Protein AF-A0A8T7EQN5-F1 (afdb_monomer)

Secondary structure (DSSP, 8-state):
--HHHHHHHHHHHHTTT-SS---S-------TTS-BTTB-TT-GGGG--S-SEEEEEETTTTEEEEEE-HHHHTT-

Structure (mmCIF, N/CA/C/O backbone):
data_AF-A0A8T7EQN5-F1
#
_entry.id   AF-A0A8T7EQN5-F1
#
loop_
_atom_site.group_PDB
_atom_site.id
_atom_site.type_symbol
_atom_site.label_atom_id
_atom_site.label_alt_id
_atom_site.label_comp_id
_atom_site.label_asym_id
_atom_site.label_entity_id
_atom_site.label_seq_id
_atom_site.pdbx_PDB_ins_code
_atom_site.Cartn_x
_atom_site.Cartn_y
_atom_site.Cartn_z
_atom_site.occupancy
_atom_site.B_iso_or_equiv
_atom_site.auth_seq_id
_atom_site.auth_comp_id
_atom_site.auth_asym_id
_atom_site.auth_atom_id
_atom_site.pdbx_PDB_model_num
ATOM 1 N N . MET A 1 1 ? 8.825 15.628 5.431 1.00 53.56 1 MET A N 1
ATOM 2 C CA . MET A 1 1 ? 8.087 14.528 6.083 1.00 53.56 1 MET A CA 1
ATOM 3 C C . MET A 1 1 ? 7.989 13.398 5.074 1.00 53.56 1 MET A C 1
ATOM 5 O O . MET A 1 1 ? 7.891 13.695 3.890 1.00 53.56 1 MET A O 1
ATOM 9 N N . ASP A 1 2 ? 8.138 12.150 5.512 1.00 87.88 2 ASP A N 1
ATOM 10 C CA . ASP A 1 2 ? 8.040 10.965 4.650 1.00 87.88 2 ASP A CA 1
ATOM 11 C C . ASP A 1 2 ? 6.568 10.756 4.245 1.00 87.88 2 ASP A C 1
ATOM 13 O O . ASP A 1 2 ? 5.708 10.622 5.116 1.00 87.88 2 ASP A O 1
ATOM 17 N N . ALA A 1 3 ? 6.261 10.787 2.943 1.00 96.19 3 ALA A N 1
ATOM 18 C CA . ALA A 1 3 ? 4.88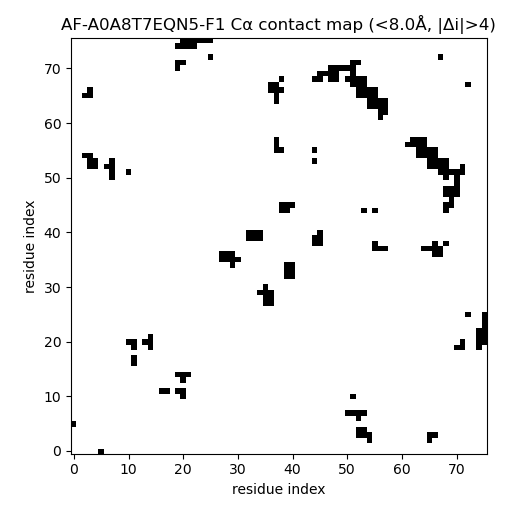8 10.736 2.428 1.00 96.19 3 ALA A CA 1
ATOM 19 C C . ALA A 1 3 ? 4.148 9.452 2.838 1.00 96.19 3 ALA A C 1
ATOM 21 O O . ALA A 1 3 ? 2.936 9.477 3.056 1.00 96.19 3 ALA A O 1
ATOM 22 N N . ALA A 1 4 ? 4.868 8.337 2.984 1.00 97.31 4 ALA A N 1
ATOM 23 C CA . ALA A 1 4 ? 4.278 7.090 3.454 1.00 97.31 4 ALA A CA 1
ATOM 24 C C . ALA A 1 4 ? 3.852 7.180 4.926 1.00 97.31 4 ALA A C 1
ATOM 26 O O . ALA A 1 4 ? 2.757 6.744 5.270 1.00 97.31 4 ALA A O 1
ATOM 27 N N . ALA A 1 5 ? 4.669 7.810 5.776 1.00 97.31 5 ALA A N 1
ATOM 28 C CA . ALA A 1 5 ? 4.343 8.013 7.187 1.00 97.31 5 ALA A CA 1
ATOM 29 C C . ALA A 1 5 ? 3.134 8.945 7.373 1.00 97.31 5 ALA A C 1
ATOM 31 O O . ALA A 1 5 ? 2.317 8.748 8.272 1.00 97.31 5 ALA A O 1
ATOM 32 N N . GLU A 1 6 ? 2.987 9.951 6.508 1.00 97.94 6 GLU A N 1
ATOM 33 C CA . GLU A 1 6 ? 1.803 10.811 6.519 1.00 97.94 6 GLU A CA 1
ATOM 34 C C . GLU A 1 6 ? 0.539 10.046 6.109 1.00 97.94 6 GLU A C 1
ATOM 36 O O . GLU A 1 6 ? -0.503 10.201 6.748 1.00 97.94 6 GLU A O 1
ATOM 41 N N . TYR A 1 7 ? 0.632 9.175 5.102 1.00 97.75 7 TYR A N 1
ATOM 42 C CA . TYR A 1 7 ? -0.496 8.344 4.685 1.00 97.75 7 TYR A CA 1
ATOM 43 C C . TYR A 1 7 ? -0.869 7.290 5.737 1.00 97.75 7 TYR A C 1
ATOM 45 O O . TYR A 1 7 ? -2.052 7.091 6.004 1.00 97.75 7 TYR A O 1
ATOM 53 N N . ASP A 1 8 ? 0.115 6.686 6.409 1.00 97.38 8 ASP A N 1
ATOM 54 C CA . ASP A 1 8 ? -0.107 5.785 7.548 1.00 97.38 8 ASP A CA 1
ATOM 55 C C . ASP A 1 8 ? -0.908 6.480 8.662 1.00 97.38 8 ASP A C 1
ATOM 57 O O . ASP A 1 8 ? -1.913 5.946 9.137 1.00 97.38 8 ASP A O 1
ATOM 61 N N . ARG A 1 9 ? -0.544 7.724 9.008 1.00 96.75 9 ARG A N 1
ATOM 62 C CA . ARG A 1 9 ? -1.295 8.535 9.978 1.00 96.75 9 ARG A CA 1
ATOM 63 C C . ARG A 1 9 ? -2.743 8.759 9.537 1.00 96.75 9 ARG A C 1
ATOM 65 O O . ARG A 1 9 ? -3.649 8.595 10.350 1.00 96.75 9 ARG A O 1
ATOM 72 N N . LEU A 1 10 ? -2.971 9.105 8.268 1.00 97.25 10 LEU A N 1
ATOM 73 C CA . LEU A 1 10 ? -4.323 9.319 7.738 1.00 97.25 10 LEU A CA 1
ATOM 74 C C . LEU A 1 10 ? -5.174 8.046 7.802 1.00 97.25 10 LEU A C 1
ATOM 76 O O . LEU A 1 10 ? -6.345 8.114 8.172 1.00 97.25 10 LEU A O 1
ATOM 80 N N . LEU A 1 11 ? -4.593 6.882 7.500 1.00 96.75 11 LEU A N 1
ATOM 81 C CA . LEU A 1 11 ? -5.290 5.600 7.618 1.00 96.75 11 LEU A CA 1
ATOM 82 C C . LEU A 1 11 ? -5.667 5.299 9.078 1.00 96.75 11 LEU A C 1
ATOM 84 O O . LEU A 1 11 ? -6.778 4.840 9.341 1.00 96.75 11 LEU A O 1
ATOM 88 N N . ARG A 1 12 ? -4.780 5.599 10.036 1.00 95.94 12 ARG A N 1
ATOM 89 C CA . ARG A 1 12 ? -5.042 5.441 11.481 1.00 95.94 12 ARG A CA 1
ATOM 90 C C . ARG A 1 12 ? -6.142 6.365 11.991 1.00 95.94 12 ARG A C 1
ATOM 92 O O . ARG A 1 12 ? -6.961 5.935 12.801 1.00 95.94 12 ARG A O 1
ATOM 99 N N . GLU A 1 13 ? -6.183 7.599 11.502 1.00 96.50 13 GLU A N 1
ATOM 100 C CA . GLU A 1 13 ? -7.260 8.548 11.801 1.00 96.50 13 GLU A CA 1
ATOM 101 C C . GLU A 1 13 ? -8.595 8.061 11.237 1.00 96.50 13 GLU A C 1
ATOM 103 O O . GLU A 1 13 ? -9.583 8.010 11.967 1.00 96.50 13 GLU A O 1
ATOM 108 N N . PHE A 1 14 ? -8.601 7.606 9.982 1.00 96.19 14 PHE A N 1
ATOM 109 C CA . PHE A 1 14 ? -9.774 7.017 9.336 1.00 96.19 14 PHE A CA 1
ATOM 110 C C . PHE A 1 14 ? -10.303 5.774 10.068 1.00 96.19 14 PHE A C 1
ATOM 112 O O . PHE A 1 14 ? -11.510 5.576 10.161 1.00 96.19 14 PHE A O 1
ATOM 119 N N . ALA A 1 15 ? -9.421 4.942 10.623 1.00 95.38 15 ALA A N 1
ATOM 120 C CA . ALA A 1 15 ? -9.822 3.731 11.332 1.00 95.38 15 ALA A CA 1
ATOM 121 C C . ALA A 1 15 ? -10.478 3.997 12.702 1.00 95.38 15 ALA A C 1
ATOM 123 O O . ALA A 1 15 ? -11.023 3.060 13.291 1.00 95.38 15 ALA A O 1
ATOM 124 N N . GLU A 1 16 ? -10.446 5.233 13.216 1.00 92.56 16 GLU A N 1
ATOM 125 C CA . GLU A 1 16 ? -11.046 5.641 14.498 1.00 92.56 16 GLU A CA 1
ATOM 126 C C . GLU A 1 16 ? -10.696 4.679 15.652 1.00 92.56 16 GLU A C 1
ATOM 128 O O . GLU A 1 16 ? -11.576 4.174 16.347 1.00 92.56 16 GLU A O 1
ATOM 133 N N . SER A 1 17 ? -9.406 4.386 15.853 1.00 85.50 17 SER A N 1
ATOM 134 C CA . SER A 1 17 ? -8.868 3.446 16.866 1.00 85.50 17 SER A CA 1
ATOM 135 C C . SER A 1 17 ? -9.083 1.942 16.624 1.00 85.50 17 SER A C 1
ATOM 137 O O . SER A 1 17 ? -8.681 1.124 17.458 1.00 85.50 17 SER A O 1
ATOM 139 N N . ARG A 1 18 ? -9.645 1.534 15.479 1.00 89.56 18 ARG A N 1
ATOM 140 C CA . ARG A 1 18 ? -9.662 0.117 15.075 1.00 89.56 18 ARG A CA 1
ATOM 141 C C . ARG A 1 18 ? -8.241 -0.396 14.809 1.00 89.56 18 ARG A C 1
ATOM 143 O O . ARG A 1 18 ? -7.323 0.365 14.517 1.00 89.56 18 ARG A O 1
ATOM 150 N N . ARG A 1 19 ? -8.071 -1.719 14.894 1.00 88.62 19 ARG A N 1
ATOM 151 C CA . ARG A 1 19 ? -6.784 -2.406 14.654 1.00 88.62 19 ARG A CA 1
ATOM 152 C C . ARG A 1 19 ? -6.386 -2.482 13.175 1.00 88.62 19 ARG A C 1
ATOM 154 O O . ARG A 1 19 ? -5.266 -2.879 12.882 1.00 88.62 19 ARG A O 1
ATOM 161 N N . SER A 1 20 ? -7.292 -2.101 12.284 1.00 90.94 20 SER A N 1
ATOM 162 C CA . SER A 1 20 ? -7.116 -2.022 10.835 1.00 90.94 20 SER A CA 1
ATOM 163 C C . SER A 1 20 ? -8.172 -1.068 10.261 1.00 90.94 20 SER A C 1
ATOM 165 O O . SER A 1 20 ? -9.254 -0.936 10.853 1.00 90.94 20 SER A O 1
ATOM 167 N N . PRO A 1 21 ? -7.896 -0.397 9.130 1.00 94.25 21 PRO A N 1
ATOM 168 C CA . PRO A 1 21 ? -8.926 0.331 8.402 1.00 94.25 21 PRO A CA 1
ATOM 169 C C . PRO A 1 21 ? -9.957 -0.659 7.836 1.00 94.25 21 PRO A C 1
ATOM 171 O O . PRO A 1 21 ? -9.633 -1.819 7.583 1.00 94.25 21 PRO A O 1
ATOM 174 N N . VAL A 1 22 ? -11.203 -0.208 7.678 1.00 94.00 22 VAL A N 1
ATOM 175 C CA . VAL A 1 22 ? -12.289 -0.980 7.055 1.00 94.00 22 VAL A CA 1
ATOM 176 C C . VAL A 1 22 ? -12.731 -0.223 5.815 1.00 94.00 22 VAL A C 1
ATOM 178 O O . VAL A 1 22 ? -13.126 0.939 5.918 1.00 94.00 22 VAL A O 1
ATOM 181 N N . PHE A 1 23 ? -12.652 -0.868 4.659 1.00 93.81 23 PHE A N 1
ATOM 182 C CA . PHE A 1 23 ? -13.085 -0.303 3.386 1.00 93.81 23 PHE A CA 1
ATOM 183 C C . PHE A 1 23 ? -14.168 -1.193 2.802 1.00 93.81 23 PHE A C 1
ATOM 185 O O . PHE A 1 23 ? -13.952 -2.388 2.712 1.00 93.81 23 PHE A O 1
ATOM 192 N N . ASP A 1 24 ? -15.276 -0.637 2.315 1.00 95.50 24 ASP A N 1
ATOM 193 C CA . ASP A 1 24 ? -16.288 -1.464 1.638 1.00 95.50 24 ASP A CA 1
ATOM 194 C C . ASP A 1 24 ? -15.748 -2.107 0.346 1.00 95.50 24 ASP A C 1
ATOM 196 O O . ASP A 1 24 ? -16.223 -3.153 -0.096 1.00 95.50 24 ASP A O 1
ATOM 200 N N . LEU A 1 25 ? -14.781 -1.447 -0.304 1.00 95.25 25 LEU A N 1
ATOM 201 C CA . LEU A 1 25 ? -14.177 -1.900 -1.550 1.00 95.25 25 LEU A CA 1
ATOM 202 C C . LEU A 1 25 ? -12.792 -1.281 -1.756 1.00 95.25 25 LEU A C 1
ATOM 204 O O . LEU A 1 25 ? -12.622 -0.066 -1.646 1.00 95.25 25 LEU A O 1
ATOM 208 N N . VAL A 1 26 ? -11.824 -2.106 -2.161 1.00 95.81 26 VAL A N 1
ATOM 209 C CA . VAL A 1 26 ? -10.502 -1.659 -2.621 1.00 95.81 26 VAL A CA 1
ATOM 210 C C . VAL A 1 26 ? -10.258 -2.183 -4.034 1.00 95.81 26 VAL A C 1
ATOM 212 O O . VAL A 1 26 ? -10.212 -3.390 -4.264 1.00 95.81 26 VAL A O 1
ATOM 215 N N . PHE A 1 27 ? -10.092 -1.277 -4.999 1.00 96.69 27 PHE A N 1
ATOM 216 C CA . PHE A 1 27 ? -9.747 -1.653 -6.370 1.00 96.69 27 PHE A CA 1
ATOM 217 C C . PHE A 1 27 ? -8.255 -1.945 -6.490 1.00 96.69 27 PHE A C 1
ATOM 219 O O . PHE A 1 27 ? -7.419 -1.082 -6.225 1.00 96.69 27 PHE A O 1
ATOM 226 N N . LEU A 1 28 ? -7.932 -3.152 -6.949 1.00 97.31 28 LEU A N 1
ATOM 227 C CA . LEU A 1 28 ? -6.565 -3.621 -7.117 1.00 97.31 28 LEU A CA 1
ATOM 228 C C . LEU A 1 28 ? -6.335 -4.088 -8.556 1.00 97.31 28 LEU A C 1
ATOM 230 O O . LEU A 1 28 ? -7.061 -4.935 -9.073 1.00 97.31 28 LEU A O 1
ATOM 234 N N . GLY A 1 29 ? -5.304 -3.534 -9.193 1.00 96.81 29 GLY A N 1
ATOM 235 C CA . GLY A 1 29 ? -4.717 -4.128 -10.392 1.00 96.81 29 GLY A CA 1
ATOM 236 C C . GLY A 1 29 ? -3.785 -5.280 -10.016 1.00 96.81 29 GLY A C 1
ATOM 237 O O . GLY A 1 29 ? -3.302 -5.339 -8.888 1.00 96.81 29 GLY A O 1
ATOM 238 N N . MET A 1 30 ? -3.514 -6.175 -10.963 1.00 97.12 30 MET A N 1
ATOM 239 C CA . MET A 1 30 ? -2.570 -7.275 -10.774 1.00 97.12 30 MET A CA 1
ATOM 240 C C . MET A 1 30 ? -1.570 -7.314 -11.928 1.00 97.12 30 MET A C 1
ATOM 242 O O . MET A 1 30 ? -1.966 -7.331 -13.097 1.00 97.12 30 MET A O 1
ATOM 246 N N . GLY A 1 31 ? -0.280 -7.307 -11.597 1.00 94.94 31 GLY A N 1
ATOM 247 C CA . GLY A 1 31 ? 0.802 -7.515 -12.552 1.00 94.94 31 GLY A CA 1
ATOM 248 C C . GLY A 1 31 ? 0.906 -8.971 -13.006 1.00 94.94 31 GLY A C 1
ATOM 249 O O . GLY A 1 31 ? 0.396 -9.878 -12.355 1.00 94.94 31 GLY A O 1
ATOM 250 N N . GLY A 1 32 ? 1.601 -9.218 -14.122 1.00 96.12 32 GLY A N 1
ATOM 251 C CA . GLY A 1 32 ? 1.808 -10.581 -14.642 1.00 96.12 32 GLY A CA 1
ATOM 252 C C . GLY A 1 32 ? 2.657 -11.487 -13.737 1.00 96.12 32 GLY A C 1
ATOM 253 O O . GLY A 1 32 ? 2.633 -12.702 -13.886 1.00 96.12 32 GLY A O 1
ATOM 254 N N . ASP A 1 33 ? 3.381 -10.893 -12.793 1.00 93.50 33 ASP A N 1
ATOM 255 C CA . ASP A 1 33 ? 4.133 -11.526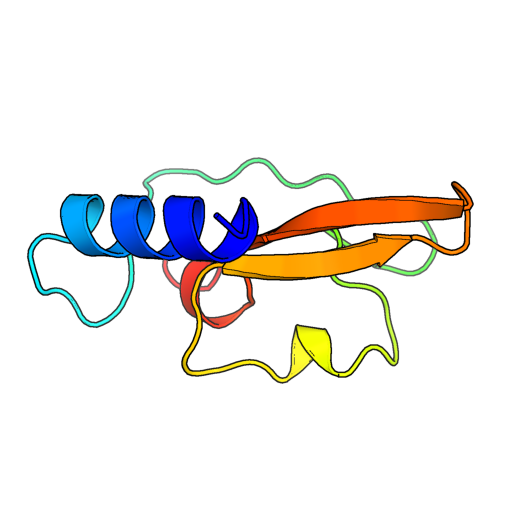 -11.704 1.00 93.50 33 ASP A CA 1
ATOM 256 C C . ASP A 1 33 ? 3.291 -11.718 -10.423 1.00 93.50 33 ASP A C 1
ATOM 258 O O . ASP A 1 33 ? 3.786 -12.255 -9.436 1.00 93.50 33 ASP A O 1
ATOM 262 N N . GLY A 1 34 ? 2.027 -11.285 -10.417 1.00 94.75 34 GLY A N 1
ATOM 263 C CA . GLY A 1 34 ? 1.131 -11.354 -9.264 1.00 94.75 34 GLY A CA 1
ATOM 264 C C . GLY A 1 34 ? 1.237 -10.176 -8.294 1.00 94.75 34 GLY A C 1
ATOM 265 O O . GLY A 1 34 ? 0.537 -10.186 -7.280 1.00 94.75 34 GLY A O 1
ATOM 266 N N . HIS A 1 35 ? 2.055 -9.152 -8.575 1.00 95.94 35 HIS A N 1
ATOM 267 C CA . HIS A 1 35 ? 2.093 -7.971 -7.709 1.0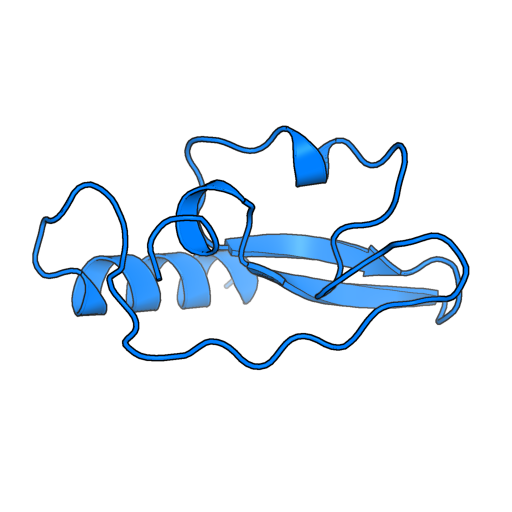0 95.94 35 HIS A CA 1
ATOM 268 C C . HIS A 1 35 ? 0.760 -7.219 -7.740 1.00 95.94 35 HIS A C 1
ATOM 270 O O . HIS A 1 35 ? 0.080 -7.153 -8.765 1.00 95.94 35 HIS A O 1
ATOM 276 N N . THR A 1 36 ? 0.417 -6.592 -6.622 1.00 96.88 36 THR A N 1
ATOM 277 C CA . THR A 1 36 ? -0.707 -5.658 -6.509 1.00 96.88 36 THR A CA 1
ATOM 278 C C . THR A 1 36 ? -0.281 -4.450 -5.693 1.00 96.88 36 THR A C 1
ATOM 280 O O . THR A 1 36 ? 0.701 -4.527 -4.957 1.00 96.88 36 THR A O 1
ATOM 283 N N . ALA A 1 37 ? -0.973 -3.319 -5.825 1.00 96.44 37 ALA A N 1
ATOM 284 C CA . ALA A 1 37 ? -0.501 -2.040 -5.296 1.00 96.44 37 ALA A CA 1
ATOM 285 C C . ALA A 1 37 ? 0.981 -1.825 -5.687 1.00 96.44 37 ALA A C 1
ATOM 287 O O . ALA A 1 37 ? 1.302 -1.834 -6.874 1.00 96.44 37 ALA A O 1
ATOM 288 N N . SER A 1 38 ? 1.892 -1.664 -4.723 1.00 96.50 38 SER A N 1
ATOM 289 C CA . SER A 1 38 ? 3.345 -1.789 -4.963 1.00 96.50 38 SER A CA 1
ATOM 290 C C . SER A 1 38 ? 3.973 -2.908 -4.121 1.00 96.50 38 SER A C 1
ATOM 292 O O . SER A 1 38 ? 5.120 -2.812 -3.687 1.00 96.50 38 SER A O 1
ATOM 294 N N . LEU A 1 39 ? 3.195 -3.956 -3.863 1.00 96.19 39 LEU A N 1
ATOM 295 C CA . LEU A 1 39 ? 3.580 -5.169 -3.156 1.00 96.19 39 LEU A CA 1
ATOM 296 C C . LEU A 1 39 ? 4.038 -6.211 -4.176 1.00 96.19 39 LEU A C 1
ATOM 298 O O . LEU A 1 39 ? 3.230 -6.939 -4.752 1.00 96.19 39 LEU A O 1
ATOM 302 N N . PHE A 1 40 ? 5.345 -6.232 -4.424 1.00 94.00 40 PHE A N 1
ATOM 303 C CA . PHE A 1 40 ? 5.978 -7.150 -5.366 1.00 94.00 40 PHE A CA 1
ATOM 304 C C . PHE A 1 40 ? 6.287 -8.503 -4.714 1.00 94.00 40 PHE A C 1
ATOM 306 O O . PHE A 1 40 ? 6.609 -8.531 -3.519 1.00 94.00 40 PHE A O 1
ATOM 313 N N . PRO A 1 41 ? 6.250 -9.608 -5.486 1.00 93.00 41 PRO A N 1
ATOM 314 C CA . PRO A 1 41 ? 6.850 -10.868 -5.065 1.00 93.00 41 PRO A CA 1
ATOM 315 C C . PRO A 1 41 ? 8.272 -10.650 -4.533 1.00 93.00 41 PRO A C 1
ATOM 317 O O . PRO A 1 41 ? 8.996 -9.777 -5.013 1.00 93.00 41 PRO A O 1
ATOM 320 N N . ASP A 1 42 ? 8.644 -11.415 -3.510 1.00 88.19 42 ASP A N 1
ATOM 321 C CA . ASP A 1 42 ? 9.966 -11.397 -2.866 1.00 88.19 42 ASP A CA 1
ATOM 322 C C . ASP A 1 42 ? 10.372 -10.081 -2.163 1.00 88.19 42 ASP A C 1
ATOM 324 O O . ASP A 1 42 ? 11.472 -9.979 -1.615 1.00 88.19 42 ASP A O 1
ATOM 328 N N . SER A 1 43 ? 9.492 -9.075 -2.103 1.00 89.75 43 SER A N 1
ATOM 329 C CA . SER A 1 43 ? 9.733 -7.851 -1.330 1.00 89.75 43 SER A CA 1
ATOM 330 C C . SER A 1 43 ? 9.435 -8.054 0.155 1.00 89.75 43 SER A C 1
ATOM 332 O O . SER A 1 43 ? 8.398 -8.591 0.517 1.00 89.75 43 SER A O 1
ATOM 334 N N . ILE A 1 44 ? 10.255 -7.514 1.060 1.00 90.00 44 ILE A N 1
ATOM 335 C CA . ILE A 1 44 ? 9.931 -7.524 2.502 1.00 90.00 44 ILE A CA 1
ATOM 336 C C . ILE A 1 44 ? 8.613 -6.795 2.825 1.00 90.00 44 ILE A C 1
ATOM 338 O O . ILE A 1 44 ? 7.988 -7.077 3.842 1.00 90.00 44 ILE A O 1
ATOM 342 N N . ALA A 1 45 ? 8.157 -5.909 1.932 1.00 91.81 45 ALA A N 1
ATOM 343 C CA . ALA A 1 45 ? 6.898 -5.178 2.053 1.00 91.81 45 ALA A CA 1
ATOM 344 C C . ALA A 1 45 ? 5.665 -6.093 2.174 1.00 91.81 45 ALA A C 1
ATOM 346 O O . ALA A 1 45 ? 4.691 -5.713 2.820 1.00 91.81 45 ALA A O 1
ATOM 347 N N . ILE A 1 46 ? 5.692 -7.296 1.581 1.00 92.88 46 ILE A N 1
ATOM 348 C CA . ILE A 1 46 ? 4.578 -8.258 1.693 1.00 92.88 46 ILE A CA 1
ATOM 349 C C . ILE A 1 46 ? 4.489 -8.920 3.075 1.00 92.88 46 ILE A C 1
ATOM 351 O O . ILE A 1 46 ? 3.500 -9.586 3.364 1.00 92.88 46 ILE A O 1
ATOM 355 N N . LEU A 1 47 ? 5.503 -8.748 3.924 1.00 93.56 47 LEU A N 1
ATOM 356 C CA . LEU A 1 47 ? 5.545 -9.294 5.281 1.00 93.56 47 LEU A CA 1
ATOM 357 C C . LEU A 1 47 ? 5.214 -8.243 6.351 1.00 93.56 47 LEU A C 1
ATOM 359 O O . LEU A 1 47 ? 5.268 -8.555 7.536 1.00 93.56 47 LEU A O 1
ATOM 363 N N . GLU A 1 48 ? 4.902 -7.007 5.958 1.00 94.88 48 GLU A N 1
ATOM 364 C CA . GLU A 1 48 ? 4.634 -5.914 6.891 1.00 94.88 48 GLU A CA 1
ATOM 365 C C . GLU A 1 48 ? 3.268 -6.077 7.579 1.00 94.88 48 GLU A C 1
ATOM 367 O O . GLU A 1 48 ? 2.228 -6.173 6.916 1.00 94.88 48 GLU A O 1
ATOM 372 N N . THR A 1 49 ? 3.276 -6.090 8.916 1.00 93.44 49 THR A N 1
ATOM 373 C CA . THR A 1 49 ? 2.097 -6.355 9.759 1.00 93.44 49 THR A CA 1
ATOM 374 C C . THR A 1 49 ? 1.688 -5.190 10.660 1.00 93.44 49 THR A C 1
ATOM 376 O O . THR A 1 49 ? 0.575 -5.202 11.181 1.00 93.44 49 THR A O 1
ATOM 379 N N . GLU A 1 50 ? 2.550 -4.194 10.858 1.00 93.62 50 GLU A N 1
ATOM 380 C CA . GLU A 1 50 ? 2.371 -3.114 11.838 1.00 93.62 50 GLU A CA 1
ATOM 381 C C . GLU A 1 50 ? 2.067 -1.772 11.165 1.00 93.62 50 GLU A C 1
ATOM 383 O O . GLU A 1 50 ? 1.143 -1.044 11.555 1.00 93.62 50 GLU A O 1
ATOM 388 N N . MET A 1 51 ? 2.849 -1.439 10.140 1.00 95.38 51 MET A N 1
ATOM 389 C CA . MET A 1 51 ? 2.667 -0.236 9.334 1.00 95.38 51 MET A CA 1
ATOM 390 C C . MET A 1 51 ? 1.576 -0.483 8.298 1.00 95.38 51 MET A C 1
ATOM 392 O O . MET A 1 51 ? 1.543 -1.526 7.649 1.00 95.38 51 MET A O 1
ATOM 396 N N . TRP A 1 52 ? 0.672 0.473 8.121 1.00 96.69 52 TRP A N 1
ATOM 397 C CA . TRP A 1 52 ? -0.430 0.400 7.160 1.00 96.69 52 TRP A CA 1
ATOM 398 C C . TRP A 1 52 ? -0.069 1.026 5.817 1.00 96.69 52 TRP A C 1
ATOM 400 O O . TRP A 1 52 ? -0.642 0.649 4.793 1.00 96.69 52 TRP A O 1
ATOM 410 N N . ALA A 1 53 ? 0.912 1.929 5.805 1.00 97.44 53 ALA A N 1
ATOM 411 C CA . ALA A 1 53 ? 1.532 2.440 4.593 1.00 97.44 53 ALA A CA 1
ATOM 412 C C . ALA A 1 53 ? 3.055 2.538 4.731 1.00 97.44 53 ALA A C 1
ATOM 414 O O . ALA A 1 53 ? 3.573 2.944 5.771 1.00 97.44 53 ALA A O 1
ATOM 415 N N . ILE A 1 54 ? 3.769 2.188 3.660 1.00 97.12 54 ILE A N 1
ATOM 416 C CA . ILE A 1 54 ? 5.238 2.199 3.602 1.00 97.12 54 ILE A CA 1
ATOM 417 C C . ILE A 1 54 ? 5.734 2.713 2.243 1.00 97.12 54 ILE A C 1
ATOM 419 O O . ILE A 1 54 ? 4.996 2.650 1.249 1.00 97.12 54 ILE A O 1
ATOM 423 N N . PRO A 1 55 ? 6.981 3.212 2.162 1.00 96.06 55 PRO A N 1
ATOM 424 C CA . PRO A 1 55 ? 7.631 3.423 0.881 1.00 96.06 55 PRO A CA 1
ATOM 425 C C . PRO A 1 55 ? 7.982 2.069 0.248 1.00 96.06 55 PRO A C 1
ATOM 427 O O . PRO A 1 55 ? 8.529 1.181 0.898 1.00 96.06 55 PRO A O 1
ATOM 430 N N . ALA A 1 56 ? 7.703 1.922 -1.042 1.00 93.88 56 ALA A N 1
ATOM 431 C CA . ALA A 1 56 ? 8.074 0.760 -1.838 1.00 93.88 56 ALA A CA 1
ATOM 432 C C . ALA A 1 56 ? 8.802 1.216 -3.102 1.00 93.88 56 ALA A C 1
ATOM 434 O O . ALA A 1 56 ? 8.335 2.100 -3.823 1.00 93.88 56 ALA A O 1
ATOM 435 N N . PHE A 1 57 ? 9.955 0.614 -3.378 1.00 91.31 57 PHE A N 1
ATOM 436 C CA . PHE A 1 57 ? 10.709 0.902 -4.590 1.00 91.31 57 PHE A CA 1
ATOM 437 C C . PHE A 1 57 ? 10.224 0.017 -5.741 1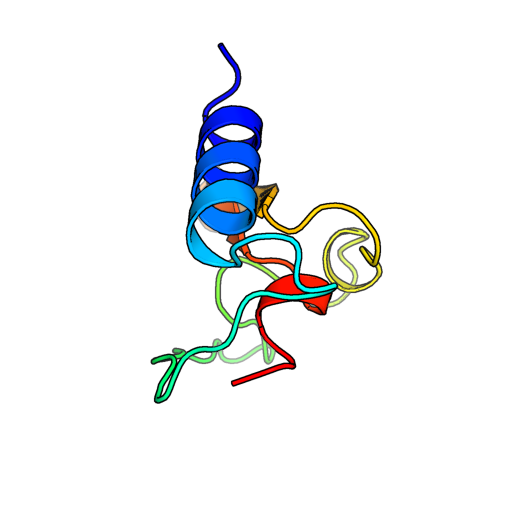.00 91.31 57 PHE A C 1
ATOM 439 O O . PHE A 1 57 ? 10.168 -1.206 -5.617 1.00 91.31 57 PHE A O 1
ATOM 446 N N . SER A 1 58 ? 9.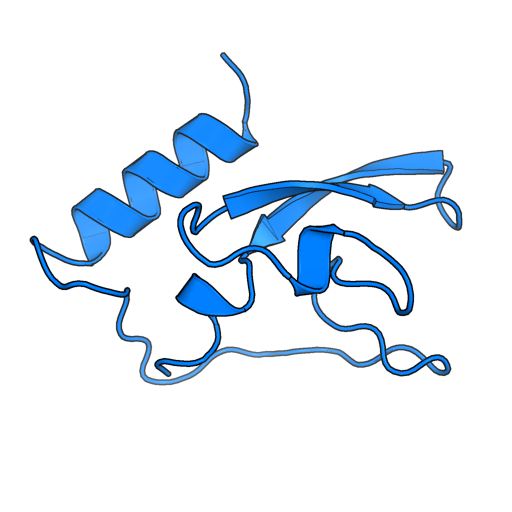879 0.633 -6.871 1.00 90.62 58 SER A N 1
ATOM 447 C CA . SER A 1 58 ? 9.527 -0.071 -8.101 1.00 90.62 58 SER A CA 1
ATOM 448 C C . SER A 1 58 ? 10.738 -0.116 -9.024 1.00 90.62 58 SER A C 1
ATOM 450 O O . SER A 1 58 ? 11.060 0.876 -9.673 1.00 90.62 58 SER A O 1
ATOM 452 N N . ALA A 1 59 ? 11.379 -1.282 -9.126 1.00 89.50 59 ALA A N 1
ATOM 453 C CA . ALA A 1 59 ? 12.523 -1.47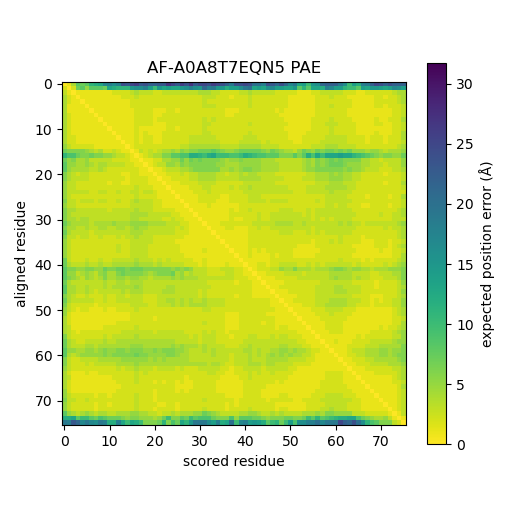3 -10.020 1.00 89.50 59 ALA A CA 1
ATOM 4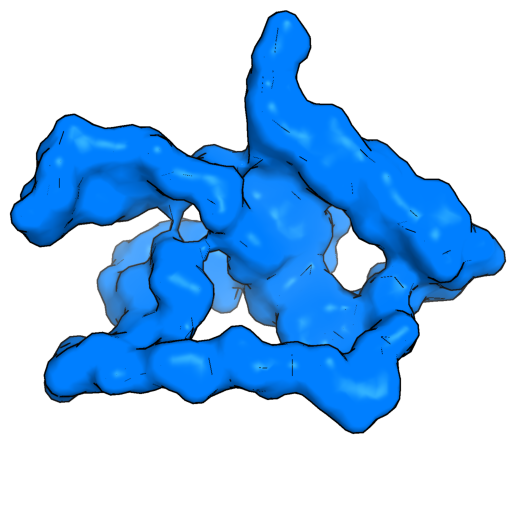54 C C . ALA A 1 59 ? 12.154 -1.281 -11.502 1.00 89.50 59 ALA A C 1
ATOM 456 O O . ALA A 1 59 ? 12.946 -0.751 -12.272 1.00 89.50 59 ALA A O 1
ATOM 457 N N . ALA A 1 60 ? 10.933 -1.659 -11.896 1.00 86.94 60 ALA A N 1
ATOM 458 C CA .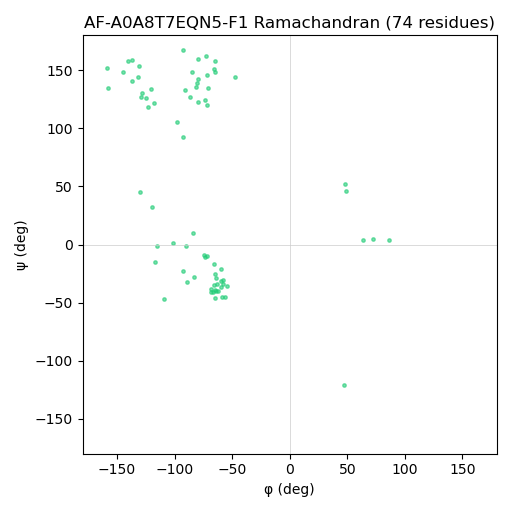 ALA A 1 60 ? 10.457 -1.526 -13.274 1.00 86.94 60 ALA A CA 1
ATOM 459 C C . ALA A 1 60 ? 10.338 -0.066 -13.746 1.00 86.94 60 ALA A C 1
ATOM 461 O O . ALA A 1 60 ? 10.388 0.199 -14.944 1.00 86.94 60 ALA A O 1
ATOM 462 N N . LEU A 1 61 ? 10.149 0.869 -12.813 1.00 89.94 61 LEU A N 1
ATOM 463 C CA . LEU A 1 61 ? 9.952 2.292 -13.097 1.00 89.94 61 LEU A CA 1
ATOM 464 C C . LEU A 1 61 ? 11.073 3.174 -12.551 1.00 89.94 61 LEU A C 1
ATOM 466 O O . LEU A 1 61 ? 11.009 4.387 -12.721 1.00 89.94 61 LEU A O 1
ATOM 470 N N . ASP A 1 62 ? 12.055 2.568 -11.882 1.00 94.00 62 ASP A N 1
ATOM 471 C CA . ASP A 1 62 ? 13.142 3.253 -11.185 1.00 94.00 62 ASP A CA 1
ATOM 472 C C . ASP A 1 62 ? 12.634 4.389 -10.274 1.00 94.00 62 ASP A C 1
ATOM 474 O O . ASP A 1 62 ? 13.102 5.527 -10.307 1.00 94.00 62 ASP A O 1
ATOM 478 N N . SER A 1 63 ? 11.586 4.103 -9.490 1.00 94.62 63 SER A N 1
ATOM 479 C CA . SER A 1 63 ? 10.888 5.129 -8.711 1.00 94.62 63 SER A CA 1
ATOM 480 C C . SER A 1 63 ? 10.386 4.631 -7.357 1.00 94.62 63 SER A C 1
ATOM 482 O O . SER A 1 63 ? 9.942 3.490 -7.210 1.00 94.62 63 SER A O 1
ATOM 484 N N . TRP A 1 64 ? 10.345 5.534 -6.377 1.00 94.19 64 TRP A N 1
ATOM 485 C CA . TRP A 1 64 ? 9.670 5.307 -5.099 1.00 94.19 64 TR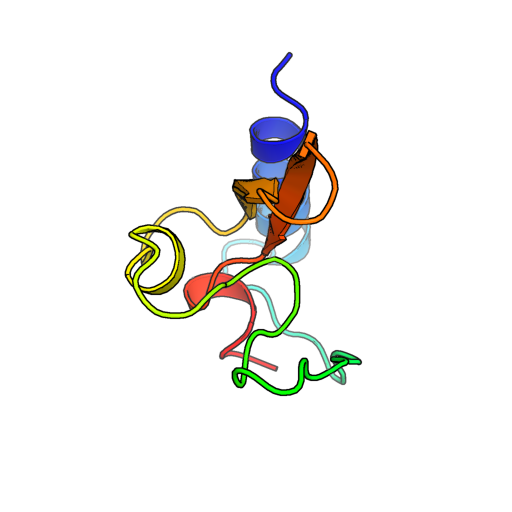P A CA 1
ATOM 486 C C . TRP A 1 64 ? 8.160 5.509 -5.216 1.00 94.19 64 TRP A C 1
ATOM 488 O O . TRP A 1 64 ? 7.686 6.403 -5.918 1.00 94.19 64 TRP A O 1
ATOM 498 N N . ARG A 1 65 ? 7.406 4.671 -4.509 1.00 95.19 65 ARG A N 1
ATOM 499 C CA . ARG A 1 65 ? 5.946 4.701 -4.416 1.00 95.19 65 ARG A CA 1
ATOM 500 C C . ARG A 1 65 ? 5.521 4.634 -2.955 1.00 95.19 65 ARG A C 1
ATOM 502 O O . ARG A 1 65 ? 6.228 4.061 -2.134 1.00 95.19 65 ARG A O 1
ATOM 509 N N . VAL A 1 66 ? 4.348 5.174 -2.646 1.00 96.88 66 VAL A N 1
ATOM 510 C CA . VAL A 1 66 ? 3.647 4.880 -1.390 1.00 96.88 66 VAL A CA 1
ATOM 511 C C . VAL A 1 66 ? 2.722 3.697 -1.652 1.00 96.88 66 VAL A C 1
ATOM 513 O O . VAL A 1 66 ? 2.013 3.687 -2.660 1.00 96.88 66 VAL A O 1
ATOM 516 N N . THR A 1 67 ? 2.731 2.699 -0.773 1.00 97.00 67 THR A N 1
ATOM 517 C CA . THR A 1 67 ? 1.833 1.543 -0.873 1.00 97.00 67 THR A CA 1
ATOM 518 C C . THR A 1 67 ? 1.164 1.259 0.454 1.00 97.00 67 THR A C 1
ATOM 520 O O . THR A 1 67 ? 1.787 1.395 1.506 1.00 97.00 67 THR A O 1
ATOM 523 N N . MET A 1 68 ? -0.092 0.820 0.390 1.00 97.38 68 MET A N 1
ATOM 524 C CA . MET A 1 68 ? -0.717 0.133 1.513 1.00 97.38 68 MET A CA 1
ATOM 525 C C . MET A 1 68 ? -0.113 -1.262 1.657 1.00 97.38 68 MET A C 1
ATOM 527 O O . MET A 1 68 ? 0.262 -1.891 0.660 1.00 97.38 68 MET A O 1
ATOM 531 N N . THR A 1 69 ? -0.006 -1.721 2.896 1.00 96.81 69 THR A N 1
ATOM 532 C CA . THR A 1 69 ? 0.540 -3.034 3.255 1.00 96.81 69 THR A CA 1
ATOM 533 C C . THR A 1 69 ? -0.576 -4.074 3.349 1.00 96.81 69 THR A C 1
ATOM 535 O O . THR A 1 69 ? -1.759 -3.711 3.405 1.00 96.81 69 THR A O 1
ATOM 538 N N . PRO A 1 70 ? -0.248 -5.376 3.416 1.00 95.62 70 PRO A N 1
ATOM 539 C CA . PRO A 1 70 ? -1.249 -6.409 3.663 1.00 95.62 70 PRO A CA 1
ATOM 540 C C . PRO A 1 70 ? -2.073 -6.159 4.932 1.00 95.62 70 PRO A C 1
ATOM 542 O O . PRO A 1 70 ? -3.277 -6.405 4.913 1.00 95.62 70 PRO A O 1
ATOM 545 N N . ALA A 1 71 ? -1.470 -5.610 5.995 1.00 94.38 71 ALA A N 1
ATOM 546 C CA . ALA A 1 71 ? -2.168 -5.268 7.238 1.00 94.38 71 ALA A CA 1
ATOM 547 C C . ALA A 1 71 ? -3.336 -4.286 7.032 1.00 94.38 71 ALA A C 1
ATOM 549 O O . ALA A 1 71 ? -4.357 -4.383 7.712 1.00 94.38 71 ALA A O 1
ATOM 550 N N . ALA A 1 72 ? -3.203 -3.361 6.078 1.00 95.44 72 ALA A N 1
ATOM 551 C CA . ALA A 1 72 ? -4.241 -2.391 5.744 1.00 95.44 72 ALA A CA 1
ATOM 552 C C . ALA A 1 72 ? -5.215 -2.894 4.669 1.00 95.44 72 ALA A C 1
ATOM 554 O O . ALA A 1 72 ? -6.385 -2.524 4.680 1.00 95.44 72 ALA A O 1
ATOM 555 N N . LEU A 1 73 ? -4.737 -3.716 3.730 1.00 95.50 73 LEU A N 1
ATOM 556 C CA . LEU A 1 73 ? -5.528 -4.199 2.593 1.00 95.50 73 LEU A CA 1
ATOM 557 C C . LEU A 1 73 ? -6.410 -5.409 2.925 1.00 95.50 73 LEU A C 1
ATOM 559 O O . LEU A 1 73 ? -7.442 -5.593 2.291 1.00 95.50 73 LEU A O 1
ATOM 563 N N . SER A 1 74 ? -6.021 -6.238 3.897 1.00 88.38 74 SER A N 1
ATOM 564 C CA . SER A 1 74 ? -6.664 -7.542 4.154 1.00 88.38 74 SER A CA 1
ATOM 565 C C . SER A 1 74 ? -7.917 -7.463 5.035 1.00 88.38 74 SER A C 1
ATOM 567 O O . SER A 1 74 ? -8.409 -8.489 5.497 1.00 88.38 74 SER A O 1
ATOM 569 N N . ASN A 1 75 ? -8.412 -6.253 5.296 1.00 80.06 75 ASN A N 1
ATOM 570 C CA . ASN A 1 75 ? -9.589 -5.987 6.121 1.00 80.06 75 ASN A CA 1
ATOM 571 C C . ASN A 1 75 ? -10.569 -5.050 5.391 1.00 80.06 75 ASN A C 1
ATOM 573 O O . ASN A 1 75 ? -11.050 -4.066 5.955 1.00 80.06 75 ASN A O 1
ATOM 577 N N . ALA A 1 76 ? -10.792 -5.344 4.111 1.00 64.25 76 ALA A N 1
ATOM 578 C CA . ALA A 1 76 ? -11.858 -4.773 3.298 1.00 64.25 76 ALA A CA 1
ATOM 579 C C . ALA A 1 76 ? -13.064 -5.723 3.296 1.00 64.25 76 ALA A C 1
ATOM 581 O O . ALA A 1 76 ? -12.835 -6.938 3.084 1.00 64.25 76 ALA A O 1
#

pLDDT: mean 93.22, std 6.61, range [53.56, 97.94]

Foldseek 3Di:
DPPQVVVQVVQCVCCVPDQEHADPDDDWDADPQGDTFLRGPPDCQQVDQRGQWDWHQDPVVRDIDIGGGCNHVVRD

Solvent-accessible surface area (backbone atoms only — not comparable to full-atom values): 4588 Å² total; per-residue (Å²): 132,62,68,21,60,54,49,27,51,52,46,51,59,72,24,70,81,50,99,44,38,76,40,99,72,81,94,73,63,72,48,101,80,67,23,35,87,62,40,44,76,94,41,73,59,66,73,38,71,81,54,41,28,39,77,31,78,37,78,94,72,76,41,82,39,72,24,69,18,51,44,36,61,78,43,86

Mean predicted aligned error: 3.06 Å

Sequence (76 aa):
MDAAAEYDRLLREFAESRRSPVFDLVFLGMGGDGHTASLFPDSIAILETEMWAIPAFSAALDSWRVTMTPAALSNA

Radius of gyration: 12.36 Å; Cα contacts (8 Å, |Δi|>4): 115; chains: 1; bounding box: 29×26×32 Å